Protein AF-A0A932AQ35-F1 (afdb_monomer_lite)

Secondary structure (DSSP, 8-state):
-PPP--SS---------S-TT-HHHHHHHTT-THHHHHHHHHHHHHTT-TTSSEEEEEESTTHHHHHHHH---TTEEEEEEETTEEEEEESSHHHHHHHHHTSPPPSS--EEEES-S--

pLDDT: mean 91.7, std 12.72, range [36.59, 98.25]

Radius of gyration: 20.16 Å; chains: 1; bounding box: 40×27×58 Å

Structure (mmCIF, N/CA/C/O backbone):
data_AF-A0A932AQ35-F1
#
_entry.id   AF-A0A932AQ35-F1
#
loop_
_atom_site.group_PDB
_atom_site.id
_atom_site.type_symbol
_atom_site.label_atom_id
_atom_site.label_alt_id
_atom_site.label_comp_id
_atom_site.label_asym_id
_atom_site.label_entity_id
_atom_site.label_seq_id
_atom_site.pdbx_PDB_ins_code
_atom_site.Cartn_x
_atom_site.Cartn_y
_atom_site.Cartn_z
_atom_site.occupancy
_atom_site.B_iso_or_equiv
_atom_site.auth_seq_id
_atom_site.auth_comp_id
_atom_site.auth_asym_id
_atom_site.auth_atom_id
_atom_site.pdbx_PDB_model_num
ATOM 1 N N . MET A 1 1 ? -4.397 -4.749 -26.202 1.00 36.59 1 MET A N 1
ATOM 2 C CA . MET A 1 1 ? -4.438 -3.346 -26.672 1.00 36.59 1 MET A CA 1
ATOM 3 C C . MET A 1 1 ? -3.114 -3.016 -27.353 1.00 36.59 1 MET A C 1
ATOM 5 O O . MET A 1 1 ? -2.085 -3.068 -26.695 1.00 36.59 1 MET A O 1
ATOM 9 N N . ARG A 1 2 ? -3.110 -2.774 -28.670 1.00 40.97 2 ARG A N 1
ATOM 10 C CA . ARG A 1 2 ? -1.921 -2.349 -29.432 1.00 40.97 2 ARG A CA 1
ATOM 11 C C . ARG A 1 2 ? -2.008 -0.834 -29.631 1.00 40.97 2 ARG A C 1
ATOM 13 O O . ARG A 1 2 ? -3.023 -0.359 -30.126 1.00 40.97 2 ARG A O 1
ATOM 20 N N . GLY A 1 3 ? -0.987 -0.084 -29.219 1.00 42.69 3 GLY A N 1
ATOM 21 C CA . GLY A 1 3 ? -0.934 1.366 -29.422 1.00 42.69 3 GLY A CA 1
ATOM 22 C C . GLY A 1 3 ? -0.868 1.712 -30.911 1.00 42.69 3 GLY A C 1
ATOM 23 O O . GLY A 1 3 ? 0.021 1.239 -31.619 1.00 42.69 3 GLY A O 1
ATOM 24 N N . ARG A 1 4 ? -1.824 2.516 -31.382 1.00 51.56 4 ARG A N 1
ATOM 25 C CA . ARG A 1 4 ? -1.888 3.038 -32.751 1.00 51.56 4 ARG A CA 1
ATOM 26 C C . ARG A 1 4 ? -0.779 4.082 -32.939 1.00 51.56 4 ARG A C 1
ATOM 28 O O . ARG A 1 4 ? -0.731 5.061 -32.204 1.00 51.56 4 ARG A O 1
ATOM 35 N N . ARG A 1 5 ? 0.116 3.865 -33.908 1.00 56.22 5 ARG A N 1
ATOM 36 C CA . ARG A 1 5 ? 1.061 4.884 -34.391 1.00 56.22 5 ARG A CA 1
ATOM 37 C C . ARG A 1 5 ? 0.391 5.610 -35.551 1.00 56.22 5 ARG A C 1
ATOM 39 O O . ARG A 1 5 ? 0.298 5.042 -36.634 1.00 56.22 5 ARG A O 1
ATOM 46 N N . ASP A 1 6 ? -0.096 6.825 -35.319 1.00 54.41 6 ASP A N 1
ATOM 47 C CA . ASP A 1 6 ? -0.428 7.725 -36.424 1.00 54.41 6 ASP A CA 1
ATOM 48 C C . ASP A 1 6 ? 0.888 8.202 -37.050 1.00 54.41 6 ASP A C 1
ATOM 50 O O . ASP A 1 6 ? 1.784 8.717 -36.374 1.00 54.41 6 ASP A O 1
ATOM 54 N N . GLY A 1 7 ? 1.054 7.924 -38.339 1.00 59.72 7 GLY A N 1
ATOM 55 C CA . GLY A 1 7 ? 2.246 8.281 -39.089 1.00 59.72 7 GLY A CA 1
ATOM 56 C C . GLY A 1 7 ? 2.227 9.756 -39.470 1.00 59.72 7 GLY A C 1
ATOM 57 O O . GLY A 1 7 ? 1.318 10.174 -40.175 1.00 59.72 7 GLY A O 1
ATOM 58 N N . SER A 1 8 ? 3.236 10.514 -39.016 1.00 55.09 8 SER A N 1
ATOM 59 C CA . SER A 1 8 ? 3.969 11.559 -39.779 1.00 55.09 8 SER A CA 1
ATOM 60 C C . SER A 1 8 ? 4.801 12.526 -38.903 1.00 55.09 8 SER A C 1
ATOM 62 O O . SER A 1 8 ? 4.879 13.719 -39.162 1.00 55.09 8 SER A O 1
ATOM 64 N N . ARG A 1 9 ? 5.496 12.016 -37.875 1.00 57.12 9 ARG A N 1
ATOM 65 C CA . ARG A 1 9 ? 6.854 12.431 -37.444 1.00 57.12 9 ARG A CA 1
ATOM 66 C C . ARG A 1 9 ? 7.283 11.508 -36.307 1.00 57.12 9 ARG A C 1
ATOM 68 O O . ARG A 1 9 ? 6.541 11.335 -35.346 1.00 57.12 9 ARG A O 1
ATOM 75 N N . ALA A 1 10 ? 8.474 10.918 -36.395 1.00 71.50 10 ALA A N 1
ATOM 76 C CA . ALA A 1 10 ? 9.072 10.260 -35.239 1.00 71.50 10 ALA A CA 1
ATOM 77 C C . ALA A 1 10 ? 9.265 11.320 -34.141 1.00 71.50 10 ALA A C 1
ATOM 79 O O . ALA A 1 10 ? 10.079 12.234 -34.291 1.00 71.50 10 ALA A O 1
ATOM 80 N N . GLY A 1 11 ? 8.464 11.248 -33.077 1.00 81.38 11 GLY A N 1
ATOM 81 C CA . GLY A 1 11 ? 8.621 12.115 -31.916 1.00 81.38 11 GLY A CA 1
ATOM 82 C C . GLY A 1 11 ? 9.989 11.871 -31.286 1.00 81.38 11 GLY A C 1
ATOM 83 O O . GLY A 1 11 ? 10.383 10.724 -31.085 1.00 81.38 11 GLY A O 1
ATOM 84 N N . ARG A 1 12 ? 10.736 12.940 -31.005 1.00 87.25 12 ARG A N 1
ATOM 85 C CA . ARG A 1 12 ? 11.993 12.849 -30.254 1.00 87.25 12 ARG A CA 1
ATOM 86 C C . ARG A 1 12 ? 11.701 13.087 -28.778 1.00 87.25 12 ARG A C 1
ATOM 88 O O . ARG A 1 12 ? 11.047 14.070 -28.442 1.00 87.25 12 ARG A O 1
ATOM 95 N N . LEU A 1 13 ? 12.216 12.211 -27.921 1.00 87.38 13 LEU A N 1
ATOM 96 C CA . LEU A 1 13 ? 12.188 12.352 -26.467 1.00 87.38 13 LEU A CA 1
ATOM 97 C C . LEU A 1 13 ? 13.630 12.471 -25.964 1.00 87.38 13 LEU A C 1
ATOM 99 O O . LEU A 1 13 ? 14.456 11.615 -26.272 1.00 87.38 13 LEU A O 1
ATOM 103 N N . LEU A 1 14 ? 13.925 13.519 -25.196 1.00 92.81 14 LEU A N 1
ATOM 104 C CA . LEU A 1 14 ? 15.202 13.687 -24.503 1.00 92.81 14 LEU A CA 1
ATOM 105 C C . LEU A 1 14 ? 14.991 13.409 -23.013 1.00 92.81 14 LEU A C 1
ATOM 107 O O . LEU A 1 14 ? 14.088 13.977 -22.404 1.00 92.81 14 LEU A O 1
ATOM 111 N N . VAL A 1 15 ? 15.829 12.553 -22.427 1.00 92.75 15 VAL A N 1
ATOM 112 C CA . VAL A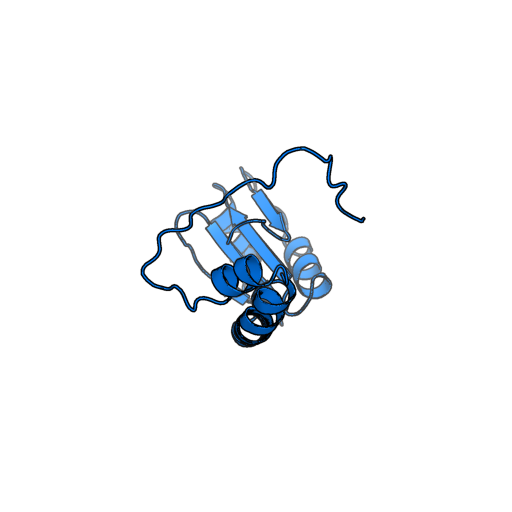 1 15 ? 15.814 12.243 -20.991 1.00 92.75 15 VAL A CA 1
ATOM 113 C C . VAL A 1 15 ? 17.163 12.630 -20.401 1.00 92.75 15 VAL A C 1
ATOM 115 O O . VAL A 1 15 ? 18.189 12.076 -20.787 1.00 92.75 15 VAL A O 1
ATOM 118 N N . GLN A 1 16 ? 17.164 13.565 -19.454 1.00 95.94 16 GLN A N 1
ATOM 119 C CA . GLN A 1 16 ? 18.359 13.971 -18.719 1.00 95.94 16 GLN A CA 1
ATOM 120 C C . GLN A 1 16 ? 18.320 13.360 -17.316 1.00 95.94 16 GLN A C 1
ATOM 122 O O . GLN A 1 16 ? 17.423 13.636 -16.526 1.00 95.94 16 GLN A O 1
ATOM 127 N N . THR A 1 17 ? 19.292 12.507 -17.004 1.00 96.19 17 THR A N 1
ATOM 128 C CA . THR A 1 17 ? 19.400 11.827 -15.709 1.00 96.19 17 THR A CA 1
ATOM 129 C C . THR A 1 17 ? 20.860 11.546 -15.382 1.00 96.19 17 THR A C 1
ATOM 131 O O . THR A 1 17 ? 21.681 11.382 -16.282 1.00 96.19 17 THR A O 1
ATOM 134 N N . ARG A 1 18 ? 21.184 11.449 -14.089 1.00 97.69 18 ARG A N 1
ATOM 135 C CA . ARG A 1 18 ? 22.491 10.955 -13.623 1.00 97.69 18 ARG A CA 1
ATOM 136 C C . ARG A 1 18 ? 22.559 9.423 -13.558 1.00 97.69 18 ARG A C 1
ATOM 138 O O . ARG A 1 18 ? 23.618 8.881 -13.274 1.00 97.69 18 ARG A O 1
ATOM 145 N N . LEU A 1 19 ? 21.447 8.731 -13.824 1.00 97.25 19 LEU A N 1
ATOM 146 C CA . LEU A 1 19 ? 21.329 7.268 -13.799 1.00 97.25 19 LEU A CA 1
ATOM 147 C C . LEU A 1 19 ? 20.900 6.730 -15.178 1.00 97.25 19 LEU A C 1
ATOM 149 O O . LEU A 1 19 ? 19.794 6.202 -15.318 1.00 97.25 19 LEU A O 1
ATOM 153 N N . PRO A 1 20 ? 21.738 6.862 -16.224 1.00 96.12 20 PRO A N 1
ATOM 154 C CA . PRO A 1 20 ? 21.371 6.452 -17.584 1.00 96.12 20 PRO A CA 1
ATOM 155 C C . PRO A 1 20 ? 21.119 4.940 -17.711 1.00 96.12 20 PRO A C 1
ATOM 157 O O . PRO A 1 20 ? 20.409 4.492 -18.610 1.00 96.12 20 PRO A O 1
ATOM 160 N N . THR A 1 21 ? 21.663 4.140 -16.794 1.00 96.00 21 THR A N 1
ATOM 161 C CA . THR A 1 21 ? 21.499 2.681 -16.747 1.00 96.00 21 THR A CA 1
ATOM 162 C C . THR A 1 21 ? 20.294 2.224 -15.921 1.00 96.00 21 THR A C 1
ATOM 164 O O . THR A 1 21 ? 20.064 1.021 -15.813 1.00 96.00 21 THR A O 1
ATOM 167 N N . HIS A 1 22 ? 19.495 3.143 -15.360 1.00 96.56 22 HIS A N 1
ATOM 168 C CA . HIS A 1 22 ? 18.317 2.779 -14.569 1.00 96.56 22 HIS A CA 1
ATOM 169 C C . HIS A 1 22 ? 17.331 1.924 -15.398 1.00 96.56 22 HIS A C 1
ATOM 171 O O . HIS A 1 22 ? 17.076 2.269 -16.560 1.00 96.56 22 HIS A O 1
ATOM 177 N N . PRO A 1 23 ? 16.715 0.861 -14.835 1.00 95.38 23 PRO A N 1
ATOM 178 C CA . PRO A 1 23 ? 15.828 -0.041 -15.577 1.00 95.38 23 PRO A CA 1
ATOM 179 C C . PRO A 1 23 ? 14.714 0.659 -16.364 1.00 95.38 23 PRO A C 1
ATOM 181 O O . PRO A 1 23 ? 14.427 0.263 -17.490 1.00 95.38 23 PRO A O 1
ATOM 184 N N . ALA A 1 24 ? 14.133 1.736 -15.824 1.00 95.81 24 ALA A N 1
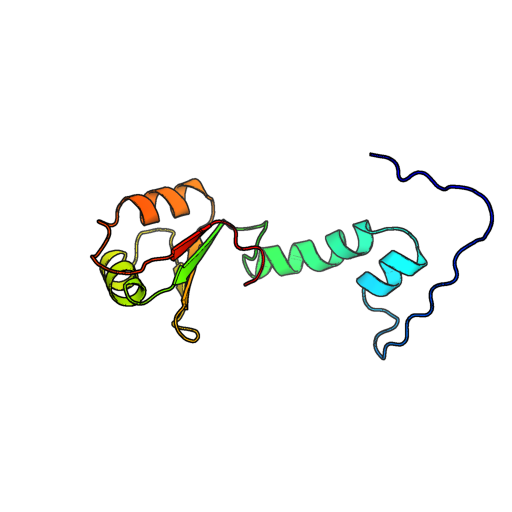ATOM 185 C CA . ALA A 1 24 ? 13.115 2.536 -16.517 1.00 95.81 24 ALA A CA 1
ATOM 186 C C . ALA A 1 24 ? 13.651 3.277 -17.756 1.00 95.81 24 ALA A C 1
ATOM 188 O O . ALA A 1 24 ? 12.979 3.334 -18.783 1.00 95.81 24 ALA A O 1
ATOM 189 N N . VAL A 1 25 ? 14.878 3.804 -17.688 1.00 96.50 25 VAL A N 1
ATOM 190 C CA . VAL A 1 25 ? 15.526 4.476 -18.826 1.00 96.50 25 VAL A CA 1
ATOM 191 C C . VAL A 1 25 ? 15.842 3.450 -19.906 1.00 96.50 25 VAL A C 1
ATOM 193 O O . VAL A 1 25 ? 15.516 3.651 -21.073 1.00 96.50 25 VAL A O 1
ATOM 196 N N . GLN A 1 26 ? 16.398 2.305 -19.510 1.00 96.38 26 GLN A N 1
ATOM 197 C CA . GLN A 1 26 ? 16.687 1.209 -20.432 1.00 96.38 26 GLN A CA 1
ATOM 198 C C . GLN A 1 26 ? 15.405 0.649 -21.068 1.00 96.38 26 GLN A C 1
ATOM 200 O O . GLN A 1 26 ? 15.378 0.387 -22.266 1.00 96.38 26 GLN A O 1
ATOM 205 N N . ALA A 1 27 ? 14.313 0.524 -20.314 1.00 96.50 27 ALA A N 1
ATOM 206 C CA . ALA A 1 27 ? 13.014 0.134 -20.858 1.00 96.50 27 ALA A CA 1
ATOM 207 C C . ALA A 1 27 ? 12.525 1.085 -21.959 1.00 96.50 27 ALA A C 1
ATOM 209 O O . ALA A 1 27 ? 12.066 0.620 -23.001 1.00 96.50 27 ALA A O 1
ATOM 210 N N . ALA A 1 28 ? 12.667 2.399 -21.756 1.00 93.81 28 ALA A N 1
ATOM 211 C CA . ALA A 1 28 ? 12.288 3.403 -22.747 1.00 93.81 28 ALA A CA 1
ATOM 212 C C . ALA A 1 28 ? 13.175 3.345 -24.002 1.00 93.81 28 ALA A C 1
ATOM 214 O O . ALA A 1 28 ? 12.648 3.323 -25.113 1.00 93.81 28 ALA A O 1
ATOM 215 N N . VAL A 1 29 ? 14.501 3.258 -23.831 1.00 94.31 29 VAL A N 1
ATOM 216 C CA . VAL A 1 29 ? 15.469 3.158 -24.942 1.00 94.31 29 VAL A CA 1
ATOM 217 C C . VAL A 1 29 ? 15.205 1.925 -25.812 1.00 94.31 29 VAL A C 1
ATOM 219 O O . VAL A 1 29 ? 15.266 2.013 -27.035 1.00 94.31 29 VAL A O 1
ATOM 222 N N . HIS A 1 30 ? 14.872 0.790 -25.191 1.00 94.06 30 HIS A N 1
ATOM 223 C CA . HIS A 1 30 ? 14.650 -0.486 -25.884 1.00 94.06 30 HIS A CA 1
ATOM 224 C C . HIS A 1 30 ? 13.185 -0.749 -26.261 1.00 94.06 30 HIS A C 1
ATOM 226 O O . HIS A 1 30 ? 12.885 -1.815 -26.791 1.00 94.06 30 HIS A O 1
ATOM 232 N N . ALA A 1 31 ? 12.270 0.180 -25.965 1.00 93.81 31 ALA A N 1
ATOM 233 C CA . ALA A 1 31 ? 10.822 -0.012 -26.098 1.00 93.81 31 ALA A CA 1
ATOM 234 C C . ALA A 1 31 ? 10.299 -1.315 -25.439 1.00 93.81 31 ALA A C 1
ATOM 236 O O . ALA A 1 31 ? 9.344 -1.925 -25.921 1.00 93.81 31 ALA A O 1
ATOM 237 N N . ASP A 1 32 ? 10.912 -1.728 -24.324 1.00 95.38 32 ASP A N 1
ATOM 238 C CA . ASP A 1 32 ? 10.582 -2.947 -23.574 1.00 95.38 32 ASP A CA 1
ATOM 239 C C . ASP A 1 32 ? 10.248 -2.604 -22.109 1.00 95.38 32 ASP A C 1
ATOM 241 O O . ASP A 1 32 ? 11.143 -2.608 -21.253 1.00 95.38 32 ASP A O 1
ATOM 245 N N . PRO A 1 33 ? 8.968 -2.337 -21.777 1.00 95.50 33 PRO A N 1
ATOM 246 C CA . PRO A 1 33 ? 8.546 -2.084 -20.398 1.00 95.50 33 PRO A CA 1
ATOM 247 C C . PRO A 1 33 ? 8.757 -3.294 -19.474 1.00 95.50 33 PRO A C 1
ATOM 249 O O . PRO A 1 33 ? 8.865 -3.127 -18.258 1.00 95.50 33 PRO A O 1
ATOM 252 N N . GLY A 1 34 ? 8.895 -4.507 -20.024 1.00 96.81 34 GLY A N 1
ATOM 253 C CA . GLY A 1 34 ? 9.181 -5.713 -19.252 1.00 96.81 34 GLY A CA 1
ATOM 254 C C . GLY A 1 34 ? 10.518 -5.647 -18.511 1.00 96.81 34 GLY A C 1
ATOM 255 O O . GLY A 1 34 ? 10.673 -6.312 -17.486 1.00 96.81 34 GLY A O 1
ATOM 256 N N . ARG A 1 35 ? 11.465 -4.806 -18.957 1.00 96.25 35 ARG A N 1
ATOM 257 C CA . ARG A 1 35 ? 12.728 -4.558 -18.236 1.00 96.25 35 ARG A CA 1
ATOM 258 C C . ARG A 1 35 ? 12.499 -3.983 -16.840 1.00 96.25 35 ARG A C 1
ATOM 260 O O . ARG A 1 35 ? 13.203 -4.383 -15.918 1.00 96.25 35 ARG A O 1
ATOM 267 N N . VAL A 1 36 ? 11.508 -3.104 -16.671 1.00 96.31 36 VAL A N 1
ATOM 268 C CA . VAL A 1 36 ? 11.157 -2.550 -15.352 1.00 96.31 36 VAL A CA 1
ATOM 269 C C . VAL A 1 36 ? 10.546 -3.632 -14.477 1.00 96.31 36 VAL A C 1
ATOM 271 O O . VAL A 1 36 ? 10.985 -3.823 -13.351 1.00 96.31 36 VAL A O 1
ATOM 274 N N . VAL A 1 37 ? 9.590 -4.392 -15.015 1.00 94.75 37 VAL A N 1
ATOM 275 C CA . VAL A 1 37 ? 8.891 -5.447 -14.267 1.00 94.75 37 VAL A CA 1
ATOM 276 C C . VAL A 1 37 ? 9.868 -6.503 -13.750 1.00 94.75 37 VAL A C 1
ATOM 278 O O . VAL A 1 37 ? 9.816 -6.863 -12.576 1.00 94.75 37 VAL A O 1
ATOM 281 N N . ARG A 1 38 ? 10.794 -6.966 -14.599 1.00 95.75 38 ARG A N 1
ATOM 282 C CA . ARG A 1 38 ? 11.811 -7.959 -14.213 1.00 95.75 38 ARG A CA 1
ATOM 283 C C . ARG A 1 38 ? 12.775 -7.431 -13.149 1.00 95.75 38 ARG A C 1
ATOM 285 O O . ARG A 1 38 ? 13.203 -8.205 -12.302 1.00 95.75 38 ARG A O 1
ATOM 292 N N . ALA A 1 39 ? 13.107 -6.140 -13.187 1.00 95.25 39 ALA A N 1
ATOM 293 C CA . ALA A 1 39 ? 13.998 -5.523 -12.209 1.00 95.25 39 ALA A CA 1
ATOM 294 C C . ALA A 1 39 ? 13.299 -5.232 -10.867 1.00 95.25 39 ALA A C 1
ATOM 296 O O . ALA A 1 39 ? 13.871 -5.490 -9.812 1.00 95.25 39 ALA A O 1
ATOM 297 N N . GLU A 1 40 ? 12.065 -4.718 -10.887 1.00 94.69 40 GLU A N 1
ATOM 298 C CA . GLU A 1 40 ? 11.341 -4.320 -9.671 1.00 94.69 40 GLU A CA 1
ATOM 299 C C . GLU A 1 40 ? 10.611 -5.473 -8.977 1.00 94.69 40 GLU A C 1
ATOM 301 O O . GLU A 1 40 ? 10.474 -5.455 -7.754 1.00 94.69 40 GLU A O 1
ATOM 306 N N . GLY A 1 41 ? 10.129 -6.467 -9.728 1.00 94.75 41 GLY A N 1
ATOM 307 C CA . GLY A 1 41 ? 9.308 -7.562 -9.203 1.00 94.75 41 GLY A CA 1
ATOM 308 C C . GLY A 1 41 ? 9.929 -8.278 -7.995 1.00 94.75 41 GLY A C 1
ATOM 309 O O . GLY A 1 41 ? 9.277 -8.344 -6.950 1.00 94.75 41 GLY A O 1
ATOM 310 N N . PRO A 1 42 ? 11.189 -8.749 -8.078 1.00 96.38 42 PRO A N 1
ATOM 311 C CA . PRO A 1 42 ? 11.860 -9.407 -6.956 1.00 96.38 42 PRO A CA 1
ATOM 312 C C . PRO A 1 42 ? 12.016 -8.504 -5.729 1.00 96.38 42 PRO A C 1
ATOM 314 O O . PRO A 1 42 ? 11.807 -8.953 -4.605 1.00 96.38 42 PRO A O 1
ATOM 317 N N . VAL A 1 43 ? 12.329 -7.220 -5.934 1.00 95.50 43 VAL A N 1
ATOM 318 C CA . VAL A 1 43 ? 12.480 -6.243 -4.843 1.00 95.50 43 VAL A CA 1
ATOM 319 C C . VAL A 1 43 ? 11.140 -6.017 -4.144 1.00 95.50 43 VAL A C 1
AT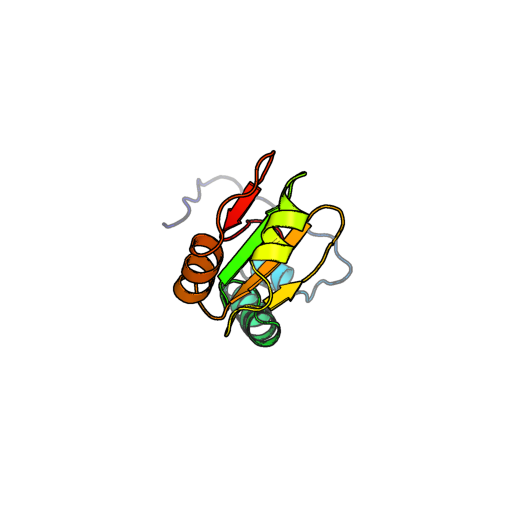OM 321 O O . VAL A 1 43 ? 11.068 -6.044 -2.916 1.00 95.50 43 VAL A O 1
ATOM 324 N N . ARG A 1 44 ? 10.056 -5.857 -4.914 1.00 94.50 44 ARG A N 1
ATOM 325 C CA . ARG A 1 44 ? 8.698 -5.720 -4.368 1.00 94.50 44 ARG A CA 1
ATOM 326 C C . ARG A 1 44 ? 8.283 -6.962 -3.588 1.00 94.50 44 ARG A C 1
ATOM 328 O O . ARG A 1 44 ? 7.758 -6.817 -2.490 1.00 94.50 44 ARG A O 1
ATOM 335 N N . ALA A 1 45 ? 8.562 -8.158 -4.102 1.00 95.38 45 ALA A N 1
ATOM 336 C CA . ALA A 1 45 ? 8.272 -9.407 -3.402 1.00 95.38 45 ALA A CA 1
ATOM 337 C C . ALA A 1 45 ? 9.057 -9.530 -2.086 1.00 95.38 45 ALA A C 1
ATOM 339 O O . ALA A 1 45 ? 8.460 -9.792 -1.044 1.00 95.38 45 ALA A O 1
ATOM 340 N N . ALA A 1 46 ? 10.365 -9.257 -2.107 1.00 95.94 46 ALA A N 1
ATOM 341 C CA . ALA A 1 46 ? 11.222 -9.320 -0.922 1.00 95.94 46 ALA A CA 1
ATOM 342 C C . ALA A 1 46 ? 10.780 -8.339 0.177 1.00 95.94 46 ALA A C 1
ATOM 344 O O . ALA A 1 46 ? 10.792 -8.669 1.361 1.00 95.94 46 ALA A O 1
ATOM 345 N N . LEU A 1 47 ? 10.332 -7.144 -0.214 1.00 93.69 47 LEU A N 1
ATOM 346 C CA . LEU A 1 47 ? 9.804 -6.140 0.711 1.00 93.69 47 LEU A CA 1
ATOM 347 C C . LEU A 1 47 ? 8.324 -6.355 1.058 1.00 93.69 47 LEU A C 1
ATOM 349 O O . LEU A 1 47 ? 7.785 -5.612 1.883 1.00 93.69 47 LEU A O 1
ATOM 353 N N . ARG A 1 48 ? 7.672 -7.362 0.456 1.00 93.50 48 ARG A N 1
ATOM 354 C CA . ARG A 1 48 ? 6.228 -7.627 0.538 1.00 93.50 48 ARG A CA 1
ATOM 355 C C . ARG A 1 48 ? 5.423 -6.360 0.241 1.00 93.50 48 ARG A C 1
ATOM 357 O O . ARG A 1 48 ? 4.631 -5.891 1.051 1.00 93.50 48 ARG A O 1
ATOM 364 N N . MET A 1 49 ? 5.731 -5.739 -0.887 1.00 92.81 49 MET A N 1
ATOM 365 C CA . MET A 1 49 ? 5.028 -4.580 -1.421 1.00 92.81 49 MET A CA 1
ATOM 366 C C . MET A 1 49 ? 4.050 -5.041 -2.503 1.00 92.81 49 MET A C 1
ATOM 368 O O . MET A 1 49 ? 4.335 -6.029 -3.190 1.00 92.81 49 MET A O 1
ATOM 372 N N . PRO A 1 50 ? 2.943 -4.313 -2.735 1.00 93.19 50 PRO A N 1
ATOM 373 C CA . PRO A 1 50 ? 2.069 -4.591 -3.864 1.00 93.19 50 PRO A CA 1
ATOM 374 C C . PRO A 1 50 ? 2.862 -4.702 -5.185 1.00 93.19 50 PRO A C 1
ATOM 376 O O . PRO A 1 50 ? 3.770 -3.890 -5.437 1.00 93.19 50 PRO A O 1
ATOM 379 N N . PRO A 1 51 ? 2.559 -5.708 -6.028 1.00 91.62 51 PRO A N 1
ATOM 380 C CA . PRO A 1 51 ? 1.410 -6.623 -5.944 1.00 91.62 51 PRO A CA 1
ATOM 381 C C . PRO A 1 51 ? 1.641 -7.919 -5.135 1.00 91.62 51 PRO A C 1
ATOM 383 O O . PRO A 1 51 ? 0.777 -8.785 -5.138 1.00 91.62 51 PRO A O 1
ATOM 386 N N . ALA A 1 52 ? 2.782 -8.098 -4.462 1.00 94.81 52 ALA A N 1
ATOM 387 C CA . ALA A 1 52 ? 3.105 -9.348 -3.758 1.00 94.81 52 ALA A CA 1
ATOM 388 C C . ALA A 1 52 ? 2.361 -9.542 -2.418 1.00 94.81 52 ALA A C 1
ATOM 390 O O . ALA A 1 52 ? 2.508 -10.579 -1.780 1.00 94.81 52 ALA A O 1
ATOM 391 N N . SER A 1 53 ? 1.609 -8.537 -1.970 1.00 96.06 53 SER A N 1
ATOM 392 C CA . SER A 1 53 ? 0.842 -8.528 -0.721 1.00 96.06 53 SER A CA 1
ATOM 393 C C . SER A 1 53 ? -0.348 -7.581 -0.850 1.00 96.06 53 SER A C 1
ATOM 395 O O . SER A 1 53 ? -0.251 -6.597 -1.593 1.00 96.06 53 SER A O 1
ATOM 397 N N . ALA A 1 54 ? -1.395 -7.788 -0.053 1.00 97.50 54 ALA A N 1
ATOM 398 C CA . ALA A 1 54 ? -2.509 -6.849 0.054 1.00 97.50 54 ALA A CA 1
ATOM 399 C C . ALA A 1 54 ? -2.209 -5.740 1.067 1.00 97.50 54 ALA A C 1
ATOM 401 O O . ALA A 1 54 ? -1.565 -5.976 2.095 1.00 97.50 54 ALA A O 1
ATOM 402 N N . MET A 1 55 ? -2.688 -4.528 0.792 1.00 97.50 55 MET A N 1
ATOM 403 C CA . MET A 1 55 ? -2.393 -3.361 1.616 1.00 97.50 55 MET A CA 1
ATOM 404 C C . MET A 1 55 ? -3.586 -2.416 1.720 1.00 97.50 55 MET A C 1
ATOM 406 O O . MET A 1 55 ? -4.313 -2.211 0.752 1.00 97.50 55 MET A O 1
ATOM 410 N N . ALA A 1 56 ? -3.750 -1.806 2.889 1.00 97.62 56 ALA A N 1
ATOM 411 C CA . ALA A 1 56 ? -4.702 -0.738 3.122 1.00 97.62 56 ALA A CA 1
ATOM 412 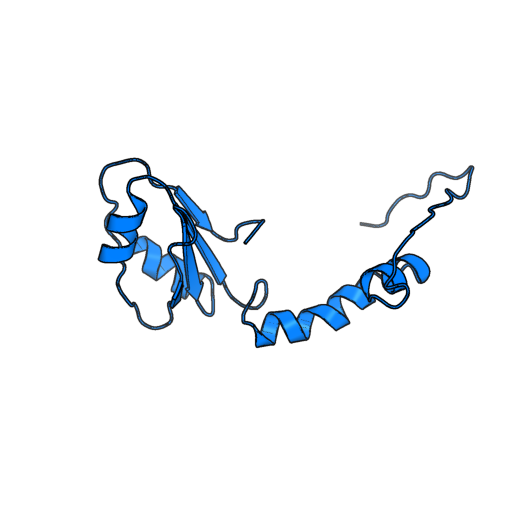C C . ALA A 1 56 ? -4.060 0.427 3.878 1.00 97.62 56 ALA A C 1
ATOM 414 O O . ALA A 1 56 ? -3.129 0.243 4.666 1.00 97.62 56 ALA A O 1
ATOM 415 N N . VAL A 1 57 ? -4.591 1.626 3.661 1.00 97.75 57 VAL A N 1
ATOM 416 C CA . VAL A 1 57 ? -4.274 2.817 4.451 1.00 97.75 57 VAL A CA 1
ATOM 417 C C . VAL A 1 57 ? -5.503 3.221 5.253 1.00 97.75 57 VAL A C 1
ATOM 419 O O . VAL A 1 57 ? -6.571 3.468 4.694 1.00 97.75 57 VAL A O 1
ATOM 422 N N . VAL A 1 58 ? -5.341 3.302 6.571 1.00 97.81 58 VAL A N 1
ATOM 423 C CA . VAL A 1 58 ? -6.365 3.751 7.517 1.00 97.81 58 VAL A CA 1
ATOM 424 C C . VAL A 1 58 ? -6.015 5.163 7.965 1.00 97.81 58 VAL A C 1
ATOM 426 O O . VAL A 1 58 ? -4.923 5.398 8.475 1.00 97.81 58 VAL A O 1
ATOM 429 N N . SER A 1 59 ? -6.923 6.114 7.764 1.00 97.50 59 SER A N 1
ATOM 430 C CA . SER A 1 59 ? -6.697 7.531 8.078 1.00 97.50 59 SER A CA 1
ATOM 431 C C . SER A 1 59 ? -7.973 8.248 8.526 1.00 97.50 59 SER A C 1
ATOM 433 O O . SER A 1 59 ? -9.088 7.721 8.432 1.00 97.50 59 SER A O 1
ATOM 435 N N . GLY A 1 60 ? -7.800 9.474 9.021 1.00 96.94 60 GLY A N 1
ATOM 436 C CA . GLY A 1 60 ? -8.870 10.318 9.549 1.00 96.94 60 GLY A CA 1
ATOM 437 C C . GLY A 1 60 ? -8.925 10.320 11.076 1.00 96.94 60 GLY A C 1
ATOM 438 O O . GLY A 1 60 ? -8.269 9.528 11.742 1.00 96.94 60 GLY A O 1
ATOM 439 N N . ALA A 1 61 ? -9.736 11.219 11.637 1.00 96.69 61 ALA A N 1
ATOM 440 C CA . ALA A 1 61 ? -9.799 11.456 13.081 1.00 96.69 61 ALA A CA 1
ATOM 441 C C . ALA A 1 61 ? -10.139 10.200 13.909 1.00 96.69 61 ALA A C 1
ATOM 443 O O . ALA A 1 61 ? -9.715 10.091 15.055 1.00 96.69 61 ALA A O 1
ATOM 444 N N . ALA A 1 62 ? -10.882 9.248 13.338 1.00 97.44 62 ALA A N 1
ATOM 445 C CA . ALA A 1 62 ? -11.248 8.001 14.007 1.00 97.44 62 ALA A CA 1
ATOM 446 C C . ALA A 1 62 ? -10.263 6.837 13.747 1.00 97.44 62 ALA A C 1
ATOM 448 O O . ALA A 1 62 ? -10.463 5.743 14.275 1.00 97.44 62 ALA A O 1
ATOM 449 N N . ALA A 1 63 ? -9.201 7.044 12.958 1.00 97.50 63 ALA A N 1
ATOM 450 C CA . ALA A 1 63 ? -8.207 6.012 12.652 1.00 97.50 63 ALA A CA 1
ATOM 451 C C . ALA A 1 63 ? -7.457 5.469 13.883 1.00 97.50 63 ALA A C 1
ATOM 453 O O . ALA A 1 63 ? -7.337 4.246 13.965 1.00 97.50 63 ALA A O 1
ATOM 454 N N . PRO A 1 64 ? -7.026 6.287 14.870 1.00 97.31 64 PRO A N 1
ATOM 455 C CA . PRO A 1 64 ? -6.373 5.759 16.070 1.00 97.31 64 PRO A CA 1
ATOM 456 C C . PRO A 1 64 ? -7.259 4.761 16.824 1.00 97.31 64 PRO A C 1
ATOM 458 O O . PRO A 1 64 ? -6.801 3.688 17.204 1.00 97.31 64 PRO A O 1
ATOM 461 N N . ALA A 1 65 ? -8.548 5.085 16.986 1.00 97.56 65 ALA A N 1
ATOM 462 C CA . ALA A 1 65 ? -9.513 4.216 17.655 1.00 97.56 65 ALA A CA 1
ATOM 463 C C . ALA A 1 65 ? -9.768 2.927 16.859 1.00 97.56 65 ALA A C 1
ATOM 465 O O . ALA A 1 65 ? -9.832 1.848 17.442 1.00 97.56 65 ALA A O 1
ATOM 466 N N . PHE A 1 66 ? -9.870 3.028 15.529 1.00 98.19 66 PHE A N 1
ATOM 467 C CA . PHE A 1 66 ? -10.034 1.863 14.660 1.00 98.19 66 PHE A CA 1
ATOM 468 C C . PHE A 1 66 ? -8.827 0.921 14.744 1.00 98.19 66 PHE A C 1
ATOM 470 O O . PHE A 1 66 ? -8.996 -0.280 14.919 1.00 98.19 66 PHE A O 1
ATOM 477 N N . VAL A 1 67 ? -7.606 1.457 14.656 1.00 97.56 67 VAL A N 1
ATOM 478 C CA . VAL A 1 67 ? -6.370 0.662 14.711 1.00 97.56 67 VAL A CA 1
ATOM 479 C C . VAL A 1 67 ? -6.159 0.047 16.095 1.00 97.56 67 VAL A C 1
ATOM 481 O O . VAL A 1 67 ? -5.743 -1.105 16.191 1.00 97.56 67 VAL A O 1
ATOM 484 N N . ALA A 1 68 ? -6.500 0.768 17.166 1.00 96.75 68 ALA A N 1
ATOM 485 C CA . ALA A 1 68 ? -6.478 0.216 18.518 1.00 96.75 68 ALA A CA 1
ATOM 486 C C . ALA A 1 68 ? -7.447 -0.970 18.669 1.00 96.75 68 ALA A C 1
ATOM 488 O O . ALA A 1 68 ? -7.084 -1.978 19.268 1.00 96.75 68 ALA A O 1
ATOM 489 N N . ALA A 1 69 ? -8.650 -0.873 18.092 1.00 97.50 69 ALA A N 1
ATOM 490 C CA . ALA A 1 69 ? -9.631 -1.958 18.097 1.00 97.50 69 ALA A CA 1
ATOM 491 C C . ALA A 1 69 ? -9.242 -3.130 17.176 1.00 97.50 69 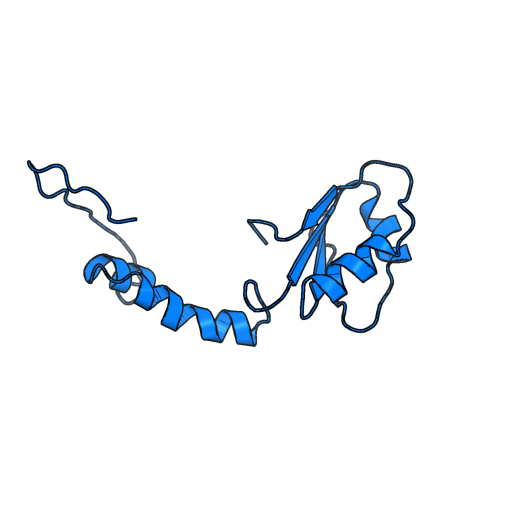ALA A C 1
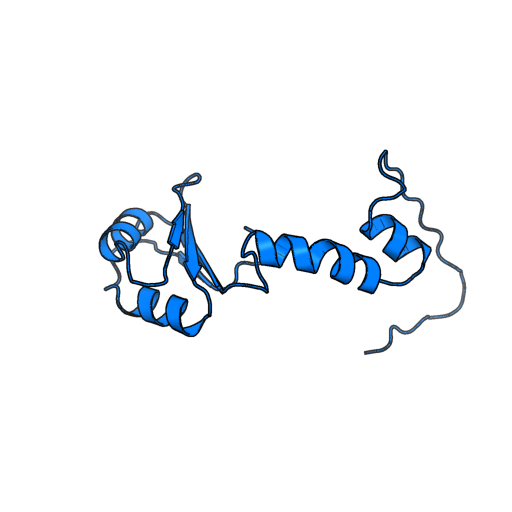ATOM 493 O O . ALA A 1 69 ? -9.575 -4.273 17.480 1.00 97.50 69 ALA A O 1
ATOM 494 N N . LEU A 1 70 ? -8.522 -2.864 16.080 1.00 97.56 70 LEU A N 1
ATOM 495 C CA . LEU A 1 70 ? -7.956 -3.896 15.205 1.00 97.56 70 LEU A CA 1
ATOM 496 C C . LEU A 1 70 ? -6.910 -4.746 15.940 1.00 97.56 70 LEU A C 1
ATOM 498 O O . LEU A 1 70 ? -6.866 -5.961 15.754 1.00 97.56 70 LEU A O 1
ATOM 502 N N . GLY A 1 71 ? -6.076 -4.118 16.772 1.00 95.50 71 GLY A N 1
ATOM 503 C CA . GLY A 1 71 ? -5.036 -4.805 17.532 1.00 95.50 71 GLY A CA 1
ATOM 504 C C . GLY A 1 71 ? -4.002 -5.479 16.625 1.00 95.50 71 GLY A C 1
ATOM 505 O O . GLY A 1 71 ? -3.467 -4.865 15.701 1.00 95.50 71 GLY A O 1
ATOM 506 N N . THR A 1 72 ? -3.712 -6.753 16.899 1.00 94.50 72 THR A N 1
ATOM 507 C CA . THR A 1 72 ? -2.730 -7.565 16.159 1.00 94.50 72 THR A CA 1
ATOM 508 C C . THR A 1 72 ? -3.352 -8.890 15.700 1.00 94.50 72 THR A C 1
ATOM 510 O O . THR A 1 72 ? -3.048 -9.942 16.275 1.00 94.50 72 THR A O 1
ATOM 513 N N . PRO A 1 73 ? -4.255 -8.873 14.702 1.00 95.12 73 PRO A N 1
ATOM 514 C CA . PRO A 1 73 ? -4.834 -10.099 14.174 1.00 95.12 73 PRO A CA 1
ATOM 515 C C . PRO A 1 73 ? -3.755 -10.961 13.510 1.00 95.12 73 PRO A C 1
ATOM 517 O O . PRO A 1 73 ? -2.792 -10.453 12.930 1.00 95.12 73 PRO A O 1
ATOM 520 N N . LEU A 1 74 ? -3.922 -12.283 13.571 1.00 94.88 74 LEU A N 1
ATOM 521 C CA . LEU A 1 74 ? -2.991 -13.214 12.938 1.00 94.88 74 LEU A CA 1
ATOM 522 C C . LEU A 1 74 ? -2.910 -12.943 11.427 1.00 94.88 74 LEU A C 1
ATOM 524 O O . LEU A 1 74 ? -3.930 -12.861 10.750 1.00 94.88 74 LEU A O 1
ATOM 528 N N . GLY A 1 75 ? -1.691 -12.827 10.898 1.00 96.12 75 GLY A N 1
ATOM 529 C CA . GLY A 1 75 ? -1.462 -12.592 9.468 1.00 96.12 75 GLY A CA 1
ATOM 530 C C . GLY A 1 75 ? -1.619 -11.135 9.018 1.00 96.12 75 GLY A C 1
ATOM 531 O O . GLY A 1 75 ? -1.492 -10.867 7.822 1.00 96.12 75 GLY A O 1
ATOM 532 N N . VAL A 1 76 ? -1.846 -10.201 9.949 1.00 97.88 76 VAL A N 1
ATOM 533 C CA . VAL A 1 76 ? -1.967 -8.767 9.669 1.00 97.88 76 VAL A CA 1
ATOM 534 C C . VAL A 1 76 ? -0.865 -7.986 10.370 1.00 97.88 76 VAL A C 1
ATOM 536 O O . VAL A 1 76 ? -0.633 -8.115 11.569 1.00 97.88 76 VAL A O 1
ATOM 539 N N . GLU A 1 77 ? -0.200 -7.127 9.609 1.00 97.06 77 GLU A N 1
ATOM 540 C CA . GLU A 1 77 ? 0.800 -6.194 10.109 1.00 97.06 77 GLU A CA 1
ATOM 541 C C . GLU A 1 77 ? 0.267 -4.770 10.046 1.00 97.06 77 GLU A C 1
ATOM 543 O O . GLU A 1 77 ? -0.220 -4.327 9.005 1.00 97.06 77 GLU A O 1
ATOM 548 N N . VAL A 1 78 ? 0.421 -4.033 11.143 1.00 97.00 78 VAL A N 1
ATOM 549 C CA . VAL A 1 78 ? 0.069 -2.616 11.237 1.00 97.00 78 VAL A CA 1
ATOM 550 C C . VAL A 1 78 ? 1.347 -1.801 11.408 1.00 97.00 78 VAL A C 1
ATOM 552 O O . VAL A 1 78 ? 2.181 -2.100 12.260 1.00 97.00 78 VAL A O 1
ATOM 555 N N . GLN A 1 79 ? 1.512 -0.768 10.590 1.00 94.56 79 GLN A N 1
ATOM 556 C CA . GLN A 1 79 ? 2.662 0.130 10.592 1.00 94.56 79 GLN A CA 1
ATOM 557 C C . GLN A 1 79 ? 2.194 1.581 10.675 1.00 94.56 79 GLN A C 1
ATOM 559 O O . GLN A 1 79 ? 1.282 1.988 9.958 1.00 94.56 79 GLN A O 1
ATOM 564 N N . GLY A 1 80 ? 2.853 2.370 11.519 1.00 91.56 80 GLY A N 1
ATOM 565 C CA . GLY A 1 80 ? 2.551 3.783 11.718 1.00 91.56 80 GLY A CA 1
ATOM 566 C C . GLY A 1 80 ? 2.348 4.139 13.195 1.00 91.56 80 GLY A C 1
ATOM 567 O O . GLY A 1 80 ? 2.652 3.321 14.065 1.00 91.56 80 GLY A O 1
ATOM 568 N N . PRO A 1 81 ? 1.826 5.343 13.476 1.00 92.31 81 PRO A N 1
ATOM 569 C CA . PRO A 1 81 ? 1.390 6.330 12.485 1.00 92.31 81 PRO A CA 1
ATOM 570 C C . PRO A 1 81 ? 2.539 6.919 11.654 1.00 92.31 81 PRO A C 1
ATOM 572 O O . PRO A 1 81 ? 3.636 7.146 12.160 1.00 92.31 81 PRO A O 1
ATOM 575 N N . ALA A 1 82 ? 2.271 7.193 10.377 1.00 89.75 82 ALA A N 1
ATOM 576 C CA . ALA A 1 82 ? 3.065 8.086 9.537 1.00 89.75 82 ALA A CA 1
ATOM 577 C C . ALA A 1 82 ? 2.198 9.311 9.209 1.00 89.75 82 ALA A C 1
ATOM 579 O O . ALA A 1 82 ? 1.301 9.239 8.368 1.00 89.75 82 ALA A O 1
ATOM 580 N N . GLY A 1 83 ? 2.407 10.417 9.928 1.00 89.38 83 GLY A N 1
ATOM 581 C CA . GLY A 1 83 ? 1.417 11.499 9.977 1.00 89.38 83 GLY A CA 1
ATOM 582 C C . GLY A 1 83 ? 0.118 11.004 10.621 1.00 89.38 83 GLY A C 1
ATOM 583 O O . GLY A 1 83 ? 0.165 10.387 11.679 1.00 89.38 83 GLY A O 1
ATOM 584 N N . ASP A 1 84 ? -1.020 11.199 9.951 1.00 90.06 84 ASP A N 1
ATOM 585 C CA . ASP A 1 84 ? -2.352 10.801 10.447 1.00 90.06 84 ASP A CA 1
ATOM 586 C C . ASP A 1 84 ? -2.856 9.474 9.844 1.00 90.06 84 ASP A C 1
ATOM 588 O O . ASP A 1 84 ? -4.066 9.221 9.769 1.00 90.06 84 ASP A O 1
ATOM 592 N N . ALA A 1 85 ? -1.937 8.647 9.340 1.00 95.50 85 ALA A N 1
ATOM 593 C CA . ALA A 1 85 ? -2.258 7.427 8.617 1.00 95.50 85 ALA A CA 1
ATOM 594 C C . ALA A 1 85 ? -1.490 6.208 9.137 1.00 95.50 85 ALA A C 1
ATOM 596 O O . ALA A 1 85 ? -0.318 6.282 9.511 1.00 95.50 85 ALA A O 1
ATOM 597 N N . TRP A 1 86 ? -2.162 5.062 9.089 1.00 97.06 86 TRP A N 1
ATOM 598 C CA . TRP A 1 86 ? -1.607 3.746 9.369 1.00 97.06 86 TRP A CA 1
ATOM 599 C C . TRP A 1 86 ? -1.668 2.901 8.113 1.00 97.06 86 TRP A C 1
ATOM 601 O O . TRP A 1 86 ? -2.665 2.902 7.391 1.00 97.06 86 TRP A O 1
ATOM 611 N N . ARG A 1 87 ? -0.610 2.136 7.883 1.00 96.38 87 ARG A N 1
ATOM 612 C CA . ARG A 1 87 ? -0.551 1.131 6.834 1.00 96.38 87 ARG A CA 1
ATOM 613 C C . ARG A 1 87 ? -0.838 -0.231 7.438 1.00 96.38 87 ARG A C 1
ATOM 615 O O . ARG A 1 87 ? -0.177 -0.637 8.389 1.00 96.38 87 ARG A O 1
ATOM 622 N N . VAL A 1 88 ? -1.799 -0.935 6.864 1.00 97.31 88 VAL A N 1
ATOM 623 C CA . VAL A 1 88 ? -2.175 -2.295 7.246 1.00 97.31 88 VAL A CA 1
ATOM 624 C C . VAL A 1 88 ? -1.853 -3.216 6.077 1.00 97.31 88 VAL A C 1
ATOM 626 O O . VAL A 1 88 ? -2.173 -2.892 4.934 1.00 97.31 88 VAL A O 1
ATOM 629 N N . ARG A 1 89 ? -1.188 -4.340 6.330 1.00 96.81 89 ARG A N 1
ATOM 630 C CA . ARG A 1 89 ? -0.754 -5.283 5.291 1.00 96.81 89 ARG A CA 1
ATOM 631 C C . ARG A 1 89 ? -1.045 -6.720 5.699 1.00 96.81 89 ARG A C 1
ATOM 633 O O . ARG A 1 89 ? -0.858 -7.073 6.857 1.00 96.81 89 ARG A O 1
ATOM 640 N N . ALA A 1 90 ? -1.410 -7.549 4.726 1.00 98.12 90 ALA A N 1
ATOM 641 C CA . ALA A 1 90 ? -1.512 -8.998 4.879 1.00 98.12 90 ALA A CA 1
ATOM 642 C C . ALA A 1 90 ? -0.942 -9.722 3.648 1.00 98.12 90 ALA A C 1
ATOM 644 O O . ALA A 1 90 ? -0.637 -9.094 2.630 1.00 98.12 90 ALA A O 1
ATOM 645 N N . ALA A 1 91 ? -0.793 -11.045 3.739 1.00 97.25 91 ALA A N 1
ATOM 646 C CA . ALA A 1 91 ? -0.322 -11.869 2.622 1.00 97.25 91 ALA A CA 1
ATOM 647 C C . ALA A 1 91 ? -1.262 -11.796 1.404 1.00 97.25 91 ALA A C 1
ATOM 649 O O . ALA A 1 91 ? -0.796 -11.760 0.268 1.00 97.25 91 ALA A O 1
ATOM 650 N N . ASP A 1 92 ? -2.570 -11.704 1.645 1.00 97.38 92 ASP A N 1
ATOM 651 C CA . ASP A 1 92 ? -3.611 -11.675 0.622 1.00 97.38 92 ASP A CA 1
ATOM 652 C C . ASP A 1 92 ? -4.800 -10.795 1.037 1.00 97.38 92 ASP A C 1
ATOM 654 O O . ASP A 1 92 ? -4.955 -10.405 2.201 1.00 97.38 92 ASP A O 1
ATOM 658 N N . HIS A 1 93 ? -5.643 -10.461 0.056 1.00 97.31 93 HIS A N 1
ATOM 659 C CA . HIS A 1 93 ? -6.800 -9.586 0.247 1.00 97.31 93 HIS A CA 1
ATOM 660 C C . HIS A 1 93 ? -7.838 -10.156 1.195 1.00 97.31 93 HIS A C 1
ATOM 662 O O . HIS A 1 93 ? -8.499 -9.384 1.879 1.00 97.31 93 HIS A O 1
ATOM 668 N N . ARG A 1 94 ? -7.993 -11.480 1.246 1.00 97.69 94 ARG A N 1
ATOM 669 C CA . ARG A 1 94 ? -8.991 -12.104 2.112 1.00 97.69 94 ARG A CA 1
ATOM 670 C C . ARG A 1 94 ? -8.622 -11.883 3.573 1.00 97.69 94 ARG A C 1
ATOM 672 O O . ARG A 1 94 ? -9.413 -11.315 4.314 1.00 97.69 94 ARG A O 1
ATOM 679 N N . THR A 1 95 ? -7.388 -12.214 3.938 1.00 98.19 95 THR A N 1
ATOM 680 C CA . THR A 1 95 ? -6.846 -12.001 5.286 1.00 98.19 95 THR A CA 1
ATOM 681 C C . THR A 1 95 ? -6.936 -10.531 5.700 1.00 98.19 95 THR A C 1
ATOM 683 O O . THR A 1 95 ? -7.347 -10.223 6.818 1.00 98.19 95 THR A O 1
ATOM 686 N N . LEU A 1 96 ? -6.596 -9.610 4.789 1.00 98.25 96 LEU A N 1
ATOM 687 C CA . LEU A 1 96 ? -6.688 -8.173 5.048 1.00 98.25 96 LEU A CA 1
ATOM 688 C C . LEU A 1 96 ? -8.137 -7.713 5.264 1.00 98.25 96 LEU A C 1
ATOM 690 O O . LEU A 1 96 ? -8.436 -7.062 6.263 1.00 98.25 96 LEU A O 1
ATOM 694 N N . CYS A 1 97 ? -9.029 -8.014 4.321 1.00 98.06 97 CYS A N 1
ATOM 695 C CA . CYS A 1 97 ? -10.404 -7.525 4.342 1.00 98.06 97 CYS A CA 1
ATOM 696 C C . CYS A 1 97 ? -11.217 -8.146 5.479 1.00 98.06 97 CYS A C 1
ATOM 698 O O . CYS A 1 97 ? -11.983 -7.424 6.113 1.00 98.06 97 CYS A O 1
ATOM 700 N N . ASP A 1 98 ? -11.015 -9.431 5.781 1.00 98.25 98 ASP A N 1
ATOM 701 C CA . ASP A 1 98 ? -11.688 -10.111 6.892 1.00 98.25 98 ASP A CA 1
ATOM 702 C C . ASP A 1 98 ? -11.297 -9.463 8.232 1.00 98.25 98 ASP A C 1
ATOM 704 O O . ASP A 1 98 ? -12.162 -9.156 9.053 1.00 98.25 98 ASP A O 1
ATOM 708 N N . ALA A 1 99 ? -10.008 -9.158 8.430 1.00 98.25 99 ALA A N 1
ATOM 709 C CA . ALA A 1 99 ? -9.536 -8.483 9.637 1.00 98.25 99 ALA A CA 1
ATOM 710 C C . ALA A 1 99 ? -10.071 -7.049 9.764 1.00 98.25 99 ALA A C 1
ATOM 712 O O . ALA A 1 99 ? -10.491 -6.644 10.846 1.00 98.25 99 ALA A O 1
ATOM 713 N N . LEU A 1 100 ? -10.093 -6.282 8.667 1.00 98.12 100 LEU A N 1
ATOM 714 C CA . LEU A 1 100 ? -10.658 -4.929 8.664 1.00 98.12 100 LEU A CA 1
ATOM 715 C C . LEU A 1 100 ? -12.171 -4.940 8.936 1.00 98.12 100 LEU A C 1
ATOM 717 O O . LEU A 1 100 ? -12.666 -4.067 9.648 1.00 98.12 100 LEU A O 1
ATOM 721 N N . ALA A 1 101 ? -12.901 -5.914 8.386 1.00 97.50 101 ALA A N 1
ATOM 722 C CA . ALA A 1 101 ? -14.349 -6.043 8.546 1.00 97.50 101 ALA A CA 1
ATOM 723 C C . ALA A 1 101 ? -14.768 -6.518 9.947 1.00 97.50 101 ALA A C 1
ATOM 725 O O . ALA A 1 101 ? -15.873 -6.207 10.387 1.00 97.50 101 ALA A O 1
ATOM 726 N N . ALA A 1 102 ? -13.896 -7.239 10.657 1.00 97.31 102 ALA A N 1
ATOM 727 C CA . ALA A 1 102 ? -14.150 -7.697 12.023 1.00 97.31 102 ALA A CA 1
ATOM 728 C C . ALA A 1 102 ? -14.177 -6.554 13.058 1.00 97.31 102 ALA A C 1
ATOM 730 O O . ALA A 1 102 ? -14.673 -6.738 14.171 1.00 97.31 102 ALA A O 1
ATOM 731 N N . VAL A 1 103 ? -13.655 -5.374 12.713 1.00 97.88 103 VAL A N 1
ATOM 732 C CA . VAL A 1 103 ? -13.595 -4.224 13.618 1.00 97.88 103 VAL A CA 1
ATOM 733 C C . VAL A 1 103 ? -14.883 -3.413 13.535 1.00 97.88 103 VAL A C 1
ATOM 735 O O . VAL A 1 103 ? -15.218 -2.837 12.498 1.00 97.88 103 VAL A O 1
ATOM 738 N N . THR A 1 104 ? -15.584 -3.287 14.663 1.00 96.94 104 THR A N 1
ATOM 739 C CA . THR A 1 104 ? -16.726 -2.374 14.777 1.00 96.94 104 THR A CA 1
ATOM 740 C C . THR A 1 104 ? -16.286 -0.941 14.486 1.00 96.94 104 THR A C 1
ATOM 742 O O . THR A 1 104 ? -15.368 -0.414 15.115 1.00 96.94 104 THR A O 1
ATOM 745 N N . ARG A 1 105 ? -16.966 -0.284 13.540 1.00 96.06 105 ARG A N 1
ATOM 746 C CA . ARG A 1 105 ? -16.621 1.074 13.110 1.00 96.06 105 ARG A CA 1
ATOM 747 C C . ARG A 1 105 ? -16.768 2.081 14.268 1.00 96.06 105 ARG A C 1
ATOM 749 O O . ARG A 1 105 ? -17.889 2.274 14.742 1.00 96.06 105 ARG A O 1
ATOM 756 N N . PRO A 1 106 ? -15.694 2.785 14.675 1.00 96.69 106 PRO A N 1
ATOM 757 C CA . PRO A 1 106 ? -15.785 3.840 15.680 1.00 96.69 106 PRO A CA 1
ATOM 758 C C . PRO A 1 106 ? -16.520 5.078 15.133 1.00 96.69 106 PRO A C 1
ATOM 760 O O . PRO A 1 106 ? -16.523 5.314 13.917 1.00 96.69 106 PRO A O 1
ATOM 763 N N . PRO A 1 107 ? -17.126 5.905 16.004 1.00 96.38 107 PRO A N 1
ATOM 764 C CA . PRO A 1 107 ? -17.725 7.167 15.587 1.00 96.38 107 PRO A CA 1
ATOM 765 C C . PRO A 1 107 ? -16.658 8.143 15.065 1.00 96.38 107 PRO A C 1
ATOM 767 O O . PRO A 1 107 ? -15.536 8.191 15.566 1.00 96.38 107 PRO A O 1
ATOM 770 N N . GLY A 1 108 ? -17.025 8.960 14.074 1.00 96.56 108 GLY A N 1
ATOM 771 C CA . GLY A 1 108 ? -16.161 9.999 13.502 1.00 96.56 108 GLY A CA 1
ATOM 772 C C . GLY A 1 108 ? -15.712 9.735 12.060 1.00 96.56 108 GLY A C 1
ATOM 773 O O . GLY A 1 108 ? -16.162 8.803 11.388 1.00 96.56 108 GLY A O 1
ATOM 774 N N . ARG A 1 109 ? -14.845 10.616 11.542 1.00 97.31 109 ARG A N 1
ATOM 775 C CA . ARG A 1 109 ? -14.319 10.516 10.170 1.00 97.31 109 ARG A CA 1
ATOM 776 C C . ARG A 1 109 ? -13.261 9.417 10.094 1.00 97.31 109 ARG A C 1
ATOM 778 O O . ARG A 1 109 ? -12.201 9.539 10.700 1.00 97.31 109 ARG A O 1
ATOM 785 N N . LEU A 1 110 ? -13.552 8.391 9.302 1.00 97.69 110 LEU A N 1
ATOM 786 C CA . LEU A 1 110 ? -12.680 7.254 9.021 1.00 97.69 110 LEU A CA 1
ATOM 787 C C . LEU A 1 110 ? -12.628 7.030 7.508 1.00 97.69 110 LEU A C 1
ATOM 789 O O . LEU A 1 110 ? -13.684 6.970 6.870 1.00 97.69 110 LEU A O 1
ATOM 793 N N . ARG A 1 111 ? -11.423 6.882 6.956 1.00 97.31 111 ARG A N 1
ATOM 794 C CA . ARG A 1 111 ? -11.174 6.434 5.582 1.00 97.31 111 ARG A CA 1
ATOM 795 C C . ARG A 1 111 ? -10.287 5.196 5.626 1.00 97.31 111 ARG A C 1
ATOM 797 O O . ARG A 1 111 ? -9.215 5.233 6.222 1.00 97.31 111 ARG A O 1
ATOM 804 N N . ILE A 1 112 ? -10.737 4.136 4.967 1.00 97.56 112 ILE A N 1
ATOM 805 C CA . ILE A 1 112 ? -9.956 2.926 4.714 1.00 97.56 112 ILE A CA 1
ATOM 806 C C . ILE A 1 112 ? -9.814 2.820 3.200 1.00 97.56 112 ILE A C 1
ATOM 808 O O . ILE A 1 112 ? -10.808 2.670 2.493 1.00 97.56 112 ILE A O 1
ATOM 812 N N . GLU A 1 113 ? -8.593 2.965 2.702 1.00 97.62 113 GLU A N 1
ATOM 813 C CA . GLU A 1 113 ? -8.270 2.821 1.284 1.00 97.62 113 GLU A CA 1
ATOM 814 C C . GLU A 1 113 ? -7.585 1.475 1.076 1.00 97.62 113 GLU A C 1
ATOM 816 O O . GLU A 1 113 ? -6.444 1.302 1.492 1.00 97.62 113 GLU A O 1
ATOM 821 N N . VAL A 1 114 ? -8.303 0.522 0.481 1.00 97.12 114 VAL A N 1
ATOM 822 C CA . VAL A 1 114 ? -7.770 -0.793 0.099 1.00 97.12 114 VAL A CA 1
ATOM 823 C C . VAL A 1 114 ? -7.115 -0.676 -1.273 1.00 97.12 114 VAL A C 1
ATOM 825 O O . VAL A 1 114 ? -7.668 -0.020 -2.153 1.00 97.12 114 VAL A O 1
ATOM 828 N N . ASP A 1 115 ? -5.949 -1.301 -1.436 1.00 95.81 115 ASP A N 1
ATOM 829 C CA . ASP A 1 115 ? -5.084 -1.176 -2.615 1.00 95.81 115 ASP A CA 1
ATOM 830 C C . ASP A 1 115 ? -4.826 0.286 -3.009 1.00 95.81 115 ASP A C 1
ATOM 832 O O . ASP A 1 115 ? -5.136 0.709 -4.130 1.00 95.81 115 ASP A O 1
ATOM 836 N N . PRO A 1 116 ? -4.259 1.088 -2.089 1.00 94.62 116 PRO A N 1
ATOM 837 C CA . PRO A 1 116 ? -4.006 2.491 -2.361 1.00 94.62 116 PRO A CA 1
ATOM 838 C C . PRO A 1 116 ? -3.043 2.642 -3.542 1.00 94.62 116 PRO A C 1
ATOM 840 O O . PRO A 1 116 ? -2.038 1.934 -3.658 1.00 94.62 116 PRO A O 1
ATOM 843 N N . LEU A 1 117 ? -3.313 3.622 -4.409 1.00 89.25 117 LEU A N 1
ATOM 844 C CA . LEU A 1 117 ? -2.456 3.903 -5.570 1.00 89.25 117 LEU A CA 1
ATOM 845 C C . LEU A 1 117 ? -1.068 4.420 -5.166 1.00 89.25 117 LEU A C 1
ATOM 847 O O . LEU A 1 117 ? -0.126 4.363 -5.960 1.00 89.25 117 LEU A O 1
ATOM 851 N N . ARG A 1 118 ? -0.954 4.987 -3.961 1.00 82.00 118 ARG A N 1
ATOM 852 C CA . ARG A 1 118 ? 0.270 5.572 -3.409 1.00 82.00 118 ARG A CA 1
ATOM 853 C C . ARG A 1 118 ? 0.403 5.155 -1.952 1.00 82.00 118 ARG A C 1
ATOM 855 O O . ARG A 1 118 ? -0.587 5.136 -1.228 1.00 82.00 118 ARG A O 1
ATOM 862 N N . ILE A 1 119 ? 1.628 4.827 -1.560 1.00 69.62 119 ILE A N 1
ATOM 863 C CA . ILE A 1 119 ? 1.985 4.245 -0.265 1.00 69.62 119 ILE A CA 1
ATOM 864 C C . ILE A 1 119 ? 3.043 5.106 0.406 1.00 69.62 119 ILE A C 1
ATOM 866 O O . ILE A 1 119 ? 3.883 5.648 -0.349 1.00 69.62 119 ILE A O 1
#

Foldseek 3Di:
DDDDDDDDDDDDDDDDDPCCVPQVNVCVVVVNPVSVCVVCVVVCCVVVHPPQWKKKKKFDPCRVVLVVQLDDDPQKDWDDDPVRIIMIIGRYPVSRVVSSVVGDRDDHDMDMGIPDPPD

Sequence (119 aa):
MRGRRDGSRAGRLLVQTRLPTHPAVQAAVHADPGRVVRAEGPVRAALRMPPASAMAVVSGAAAPAFVAALGTPLGVEVQGPAGDAWRVRAADHRTLCDALAAVTRPPGRLRIEVDPLRI